Protein AF-A0A3S5A7N8-F1 (afdb_monomer_lite)

InterPro domains:
  IPR008081 Cytoplasmic FMR1-interacting [PF05994] (3-161)
  IPR008081 Cytoplasmic FMR1-interacting [PTHR12195] (3-161)

Sequence (164 aa):
MTHQVFRHYKQFAASVVLAKRFRAEALRAGWREAFPPPNRYAPALLSQRHVQLLGRTVDLSRLICQRMNRAIFSSLDHAIKRFRSSDLTGIVELEAMIEINRVCHKMLSEHLELDDFDALFQEANNLVTSSLGLVALHVFWEFVFDLVKNYCYNDATNRLVILL

Foldseek 3Di:
DLVVLLVLLLLQLLVVLPDPVVVVVVVVVVDDDDRRPPDPVVQVQLQDQFDDDPNDTDGSNVVSQVVNLVVLLVQLLVLLVVLLVDALVCVVVSVSSLSSSVSSCVVSVVRHDHDDSVVSNCVSQVVVPDVHGSNRVSNVVNCVPPQVPFWDQDPVVRDTDGDD

Radius of gyration: 20.42 Å; chains: 1; bounding box: 42×46×70 Å

Secondary structure (DSSP, 8-state):
-HHHHHHHHHHHHHHHHS-HHHHHHHHHTT---PPPPP-TTHHHHHT---EEETTEEE-HHHHHHHHHHHHHHHHHHHHHHHHTTS-GGGHHHHHHHHHHHHHHHHHHHTTS-PPPHHHHHHHHTTTTT-SS-HHHHHHHHHIIIIIHHHEEEETTTTEEEE--

pLDDT: mean 88.72, std 8.37, range [58.56, 97.75]

Organism: NCBI:txid117903

Structure (mmCIF, N/CA/C/O backbone):
data_AF-A0A3S5A7N8-F1
#
_entry.id   AF-A0A3S5A7N8-F1
#
loop_
_atom_site.group_PDB
_atom_site.id
_atom_site.type_symbol
_atom_site.label_atom_id
_atom_site.label_alt_id
_atom_site.label_comp_id
_atom_site.label_asym_id
_atom_site.label_entity_id
_atom_site.label_seq_id
_atom_site.pdbx_PDB_ins_code
_atom_site.Cartn_x
_atom_site.Cartn_y
_atom_site.Cartn_z
_atom_site.occupancy
_atom_site.B_iso_or_equiv
_atom_site.auth_seq_id
_atom_site.auth_comp_id
_atom_site.auth_asym_id
_atom_site.auth_atom_id
_atom_site.pdbx_PDB_model_num
ATOM 1 N N . MET A 1 1 ? -4.893 -8.799 20.989 1.00 66.56 1 MET A N 1
ATOM 2 C CA . MET A 1 1 ? -6.190 -8.134 20.740 1.00 66.56 1 MET A CA 1
ATOM 3 C C . MET A 1 1 ? -6.110 -7.175 19.551 1.00 66.56 1 MET A C 1
ATOM 5 O O . MET A 1 1 ? -6.317 -7.628 18.438 1.00 66.56 1 MET A O 1
ATOM 9 N N . THR A 1 2 ? -5.714 -5.906 19.710 1.00 78.38 2 THR A N 1
ATOM 10 C CA . THR A 1 2 ? -5.687 -4.905 18.615 1.00 78.38 2 THR A CA 1
ATOM 11 C C . THR A 1 2 ? -4.846 -5.341 17.401 1.00 78.38 2 THR A C 1
ATOM 13 O O . THR A 1 2 ? -5.310 -5.277 16.269 1.00 78.38 2 THR A O 1
ATOM 16 N N . HIS A 1 3 ? -3.664 -5.923 17.631 1.00 83.50 3 HIS A N 1
ATOM 17 C CA . HIS A 1 3 ? -2.839 -6.510 16.565 1.00 83.50 3 HIS A CA 1
ATOM 18 C C . HIS A 1 3 ? -3.511 -7.671 15.814 1.00 83.50 3 HIS A C 1
ATOM 20 O O . HIS A 1 3 ? -3.280 -7.836 14.622 1.00 83.50 3 HIS A O 1
ATOM 26 N N . GLN A 1 4 ? -4.338 -8.477 16.488 1.00 85.88 4 GLN A N 1
ATOM 27 C CA . GLN A 1 4 ? -5.056 -9.585 15.844 1.00 85.88 4 GLN A CA 1
ATOM 28 C C . GLN A 1 4 ? -6.178 -9.057 14.950 1.00 85.88 4 GLN A C 1
ATOM 30 O O . GLN A 1 4 ? -6.378 -9.596 13.869 1.00 85.88 4 GLN A O 1
ATOM 35 N N . VAL A 1 5 ? -6.857 -7.983 15.369 1.00 87.69 5 VAL A N 1
ATOM 36 C CA . VAL A 1 5 ? -7.859 -7.297 14.542 1.00 87.69 5 VAL A CA 1
ATOM 37 C C . VAL A 1 5 ? -7.200 -6.742 13.283 1.00 87.69 5 VAL A C 1
ATOM 39 O O . VAL A 1 5 ? -7.610 -7.103 12.186 1.00 87.69 5 VAL A O 1
ATOM 42 N N . PHE A 1 6 ? -6.123 -5.963 13.424 1.00 90.75 6 PHE A N 1
ATOM 43 C CA . PHE A 1 6 ? -5.401 -5.429 12.266 1.00 90.75 6 PHE A CA 1
ATOM 44 C C . PHE A 1 6 ? -4.914 -6.543 11.329 1.00 90.75 6 PHE A C 1
ATOM 46 O O . PHE A 1 6 ? -5.150 -6.487 10.126 1.00 90.75 6 PHE A O 1
ATOM 53 N N . ARG A 1 7 ? -4.301 -7.603 11.878 1.00 90.88 7 ARG A N 1
ATOM 54 C CA . ARG A 1 7 ? -3.855 -8.768 11.098 1.00 90.88 7 ARG A CA 1
ATOM 55 C C . ARG A 1 7 ? -5.007 -9.419 10.337 1.00 90.88 7 ARG A C 1
ATOM 57 O O . ARG A 1 7 ? -4.833 -9.763 9.174 1.00 90.88 7 ARG A O 1
ATOM 64 N N . HIS A 1 8 ? -6.162 -9.574 10.977 1.00 89.81 8 HIS A N 1
ATOM 65 C CA . HIS A 1 8 ? -7.338 -10.167 10.358 1.00 89.81 8 HIS A CA 1
ATOM 66 C C . HIS A 1 8 ? -7.834 -9.337 9.165 1.00 89.81 8 HIS A C 1
ATOM 68 O O . HIS A 1 8 ? -7.956 -9.870 8.063 1.00 89.81 8 HIS A O 1
ATOM 74 N N . TYR A 1 9 ? -8.046 -8.031 9.355 1.00 90.50 9 TYR A N 1
ATOM 75 C CA . TYR A 1 9 ? -8.476 -7.139 8.271 1.00 90.50 9 TYR A CA 1
ATOM 76 C C . TYR A 1 9 ? -7.431 -7.045 7.156 1.00 90.50 9 TYR A C 1
ATOM 78 O O . TYR A 1 9 ? -7.786 -7.058 5.982 1.00 90.50 9 TYR A O 1
ATOM 86 N N . LYS A 1 10 ? -6.138 -7.058 7.497 1.00 92.69 10 LYS A N 1
ATOM 87 C CA . LYS A 1 10 ? -5.051 -7.069 6.512 1.00 92.69 10 LYS A CA 1
ATOM 88 C C . LYS A 1 10 ? -5.044 -8.349 5.670 1.00 92.69 10 LYS A C 1
ATOM 90 O O . LYS A 1 10 ? -4.893 -8.275 4.454 1.00 92.69 10 LYS A O 1
ATOM 95 N N . GLN A 1 11 ? -5.235 -9.514 6.293 1.00 90.88 11 GLN A N 1
ATOM 96 C CA . GLN A 1 11 ? -5.348 -10.801 5.591 1.00 90.88 11 GLN A CA 1
ATOM 97 C C . GLN A 1 11 ? -6.587 -10.854 4.693 1.00 90.88 11 GLN A C 1
ATOM 99 O O . GLN A 1 11 ? -6.530 -11.383 3.580 1.00 90.88 11 GLN A O 1
ATOM 104 N N . PHE A 1 12 ? -7.698 -10.290 5.162 1.00 90.81 12 PHE A N 1
ATOM 105 C CA . PHE A 1 12 ? -8.921 -10.185 4.380 1.00 90.81 12 PHE A CA 1
ATOM 106 C C . PHE A 1 12 ? -8.731 -9.270 3.168 1.00 90.81 12 PHE A C 1
ATOM 108 O O . PHE A 1 12 ? -9.010 -9.689 2.049 1.00 90.81 12 PHE A O 1
ATOM 115 N N . ALA A 1 13 ? -8.169 -8.075 3.362 1.00 92.62 13 ALA A N 1
ATOM 116 C CA . ALA A 1 13 ? -7.847 -7.143 2.285 1.00 92.62 13 ALA A CA 1
ATOM 117 C C . ALA A 1 13 ? -6.936 -7.788 1.229 1.00 92.62 13 ALA A C 1
ATOM 119 O O . ALA A 1 13 ? -7.246 -7.744 0.041 1.00 92.62 13 ALA A O 1
ATOM 120 N N . ALA A 1 14 ? -5.873 -8.480 1.653 1.00 91.62 14 ALA A N 1
ATOM 121 C CA . ALA A 1 14 ? -4.993 -9.212 0.741 1.00 91.62 14 ALA A CA 1
ATOM 122 C C . ALA A 1 14 ? -5.746 -10.300 -0.045 1.00 91.62 14 ALA A C 1
ATOM 124 O O . ALA A 1 14 ? -5.550 -10.455 -1.248 1.00 91.62 14 ALA A O 1
ATOM 125 N N . SER A 1 15 ? -6.660 -11.017 0.614 1.00 88.88 15 SER A N 1
ATOM 126 C CA . SER A 1 15 ? -7.492 -12.042 -0.025 1.00 88.88 15 SER A CA 1
ATOM 127 C C . SER A 1 15 ? -8.500 -11.478 -1.030 1.00 88.88 15 SER A C 1
ATOM 129 O O . SER A 1 15 ? -8.882 -12.199 -1.951 1.00 88.88 15 SER A O 1
ATOM 131 N N . VAL A 1 16 ? -8.951 -10.234 -0.838 1.00 88.88 16 VAL A N 1
ATOM 132 C CA . VAL A 1 16 ? -9.874 -9.518 -1.734 1.00 88.88 16 VAL A CA 1
ATOM 133 C C . VAL A 1 16 ? -9.145 -8.967 -2.957 1.00 88.88 16 VAL A C 1
ATOM 135 O O . VAL A 1 16 ? -9.658 -9.090 -4.067 1.00 88.88 16 VAL A O 1
ATOM 138 N N . VAL A 1 17 ? -7.956 -8.391 -2.760 1.00 90.19 17 VAL A N 1
ATOM 139 C CA . VAL A 1 17 ? -7.111 -7.857 -3.843 1.00 90.19 17 VAL A CA 1
ATOM 140 C C . VAL A 1 17 ? -6.582 -8.983 -4.741 1.00 90.19 17 VAL A C 1
ATOM 142 O O . VAL A 1 17 ? -6.392 -8.787 -5.940 1.00 90.19 17 VAL A O 1
ATOM 145 N N . LEU A 1 18 ? -6.389 -10.188 -4.193 1.00 87.38 18 LEU A N 1
ATOM 146 C CA . LEU A 1 18 ? -5.938 -11.342 -4.963 1.00 87.38 18 LEU A CA 1
ATOM 147 C C . LEU A 1 18 ? -6.902 -11.680 -6.116 1.00 87.38 18 LEU A C 1
ATOM 149 O O . LEU A 1 18 ? -8.097 -11.913 -5.918 1.00 87.38 18 LEU 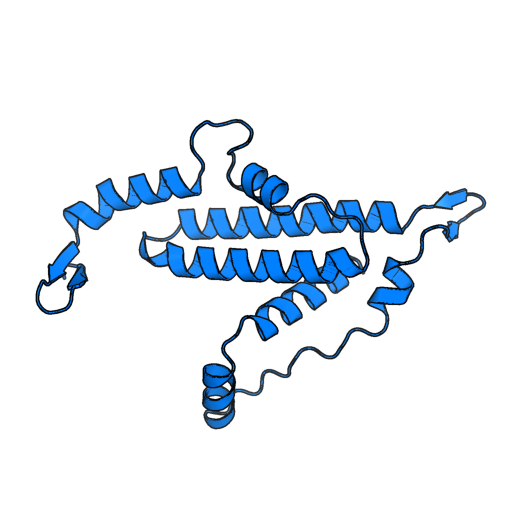A O 1
ATOM 153 N N . ALA A 1 19 ? -6.362 -11.788 -7.332 1.00 82.75 19 ALA A N 1
ATOM 154 C CA . ALA A 1 19 ? -7.154 -12.053 -8.526 1.00 82.75 19 ALA A CA 1
ATOM 155 C C . ALA A 1 19 ? -7.952 -13.369 -8.424 1.00 82.75 19 ALA A C 1
ATOM 157 O O . ALA A 1 19 ? -7.402 -14.449 -8.196 1.00 82.75 19 ALA A O 1
ATOM 158 N N . LYS A 1 20 ? -9.264 -13.299 -8.692 1.00 83.56 20 LYS A N 1
ATOM 159 C CA . LYS A 1 20 ? -10.167 -14.468 -8.657 1.00 83.56 20 LYS A CA 1
ATOM 160 C C . LYS A 1 20 ? -9.719 -15.593 -9.596 1.00 83.56 20 LYS A C 1
ATOM 162 O O . LYS A 1 20 ? -9.846 -16.762 -9.245 1.00 83.56 20 LYS A O 1
ATOM 167 N N . ARG A 1 21 ? -9.184 -15.235 -10.773 1.00 85.00 21 ARG A N 1
ATOM 168 C CA . ARG A 1 21 ? -8.645 -16.190 -11.758 1.00 85.00 21 ARG A CA 1
ATOM 169 C C . ARG A 1 21 ? -7.449 -16.953 -11.194 1.00 85.00 21 ARG A C 1
ATOM 171 O O . ARG A 1 21 ? -7.489 -18.177 -11.158 1.00 85.00 21 ARG A O 1
ATOM 178 N N . PHE A 1 22 ? -6.470 -16.227 -10.655 1.00 86.06 22 PHE A N 1
ATOM 179 C CA . PHE A 1 22 ? -5.307 -16.819 -9.997 1.00 86.06 22 PHE A CA 1
ATOM 180 C C . PHE A 1 22 ? -5.727 -17.761 -8.867 1.00 86.06 22 PHE A C 1
ATOM 182 O O . PHE A 1 22 ? -5.247 -18.884 -8.780 1.00 86.06 22 PHE A O 1
ATOM 189 N N . ARG A 1 23 ? -6.699 -17.356 -8.041 1.00 83.94 23 ARG A N 1
ATOM 190 C CA . ARG A 1 23 ? -7.208 -18.204 -6.957 1.00 83.94 23 ARG A CA 1
ATOM 191 C C . ARG A 1 23 ? -7.855 -19.496 -7.466 1.00 83.94 23 ARG A C 1
ATOM 193 O O . ARG A 1 23 ? -7.665 -20.545 -6.858 1.00 83.94 23 ARG A O 1
ATOM 200 N N . ALA A 1 24 ? -8.603 -19.435 -8.568 1.00 85.50 24 ALA A N 1
ATOM 201 C CA . ALA A 1 24 ? -9.214 -20.614 -9.180 1.00 85.50 24 ALA A CA 1
ATOM 202 C C . ALA A 1 24 ? -8.163 -21.575 -9.763 1.00 85.50 24 ALA A C 1
ATOM 204 O O . ALA A 1 24 ? -8.283 -22.788 -9.600 1.00 85.50 24 ALA A O 1
ATOM 205 N N . GLU A 1 25 ? -7.125 -21.045 -10.410 1.00 88.19 25 GLU A N 1
ATOM 206 C CA . GLU A 1 25 ? -6.002 -21.833 -10.933 1.00 88.19 25 GLU A CA 1
ATOM 207 C C . GLU A 1 25 ? -5.167 -22.450 -9.812 1.00 88.19 25 GLU A C 1
ATOM 209 O O . GLU A 1 25 ? -4.882 -23.645 -9.835 1.00 88.19 25 GLU A O 1
ATOM 214 N N . ALA A 1 26 ? -4.854 -21.675 -8.779 1.00 86.50 26 ALA A N 1
ATOM 215 C CA . ALA A 1 26 ? -4.102 -22.150 -7.632 1.00 86.50 26 ALA A CA 1
ATOM 216 C C . ALA A 1 26 ? -4.874 -23.234 -6.856 1.00 86.50 26 ALA A C 1
ATOM 218 O O . ALA A 1 26 ? -4.279 -24.229 -6.446 1.00 86.50 26 ALA A O 1
ATOM 219 N N . LEU A 1 27 ? -6.205 -23.122 -6.740 1.00 87.06 27 LEU A N 1
ATOM 220 C CA . LEU A 1 27 ? -7.041 -24.184 -6.169 1.00 87.06 27 LEU A CA 1
ATOM 221 C C . LEU A 1 27 ? -6.943 -25.488 -6.977 1.00 87.06 27 LEU A C 1
ATOM 223 O O . LEU A 1 27 ? -6.847 -26.566 -6.391 1.00 87.06 27 LEU A O 1
ATOM 227 N N . ARG A 1 28 ? -6.920 -25.399 -8.316 1.00 88.81 28 ARG A N 1
ATOM 228 C CA . ARG A 1 28 ? -6.698 -26.561 -9.199 1.00 88.81 28 ARG A CA 1
ATOM 229 C C . ARG A 1 28 ? -5.298 -27.149 -9.030 1.00 88.81 28 ARG A C 1
ATOM 231 O O . ARG A 1 28 ? -5.152 -28.364 -9.078 1.00 88.81 28 ARG A O 1
ATOM 238 N N . ALA A 1 29 ? -4.298 -26.306 -8.781 1.00 89.94 29 ALA A N 1
ATOM 239 C CA . ALA A 1 29 ? -2.926 -26.712 -8.483 1.00 89.94 29 ALA A CA 1
ATOM 240 C C . ALA A 1 29 ? -2.734 -27.256 -7.049 1.00 89.94 29 ALA A C 1
ATOM 242 O O . ALA A 1 29 ? -1.618 -27.589 -6.661 1.00 89.94 29 ALA A O 1
ATOM 243 N N . GLY A 1 30 ? -3.802 -27.358 -6.250 1.00 87.12 30 GLY A N 1
ATOM 244 C CA . GLY A 1 30 ? -3.753 -27.909 -4.895 1.00 87.12 30 GLY A CA 1
ATOM 245 C C . GLY A 1 30 ? -3.436 -26.894 -3.794 1.00 87.12 30 GLY A C 1
ATOM 246 O O . GLY A 1 30 ? -3.286 -27.294 -2.640 1.00 87.12 30 GLY A O 1
ATOM 247 N N . TRP A 1 31 ? -3.381 -25.593 -4.098 1.00 85.50 31 TRP A N 1
ATOM 248 C CA . TRP A 1 31 ? -3.274 -24.543 -3.084 1.00 85.50 31 TRP A CA 1
ATOM 249 C C . TRP A 1 31 ? -4.598 -24.395 -2.325 1.00 85.50 31 TRP A C 1
ATOM 251 O O . TRP A 1 31 ? -5.652 -24.154 -2.914 1.00 85.50 31 TRP A O 1
ATOM 261 N N . ARG A 1 32 ? -4.549 -24.554 -0.998 1.00 73.19 32 ARG A N 1
ATOM 262 C CA . ARG A 1 32 ? -5.732 -24.609 -0.118 1.00 73.19 32 ARG A CA 1
ATOM 263 C C . ARG A 1 32 ? -5.762 -23.486 0.919 1.00 73.19 32 ARG A C 1
ATOM 265 O O . ARG A 1 32 ? -6.182 -23.703 2.052 1.00 73.19 32 ARG A O 1
ATOM 272 N N . GLU A 1 33 ? -5.325 -22.284 0.553 1.00 75.19 33 GLU A N 1
ATOM 273 C CA . GLU A 1 33 ? -5.469 -21.122 1.436 1.00 75.19 33 GLU A CA 1
ATOM 274 C C . GLU A 1 33 ? -6.954 -20.744 1.558 1.00 75.19 33 GLU A C 1
ATOM 276 O O . GLU A 1 33 ? -7.598 -20.258 0.613 1.00 75.19 33 GLU A O 1
ATOM 281 N N . ALA A 1 34 ? -7.522 -21.007 2.734 1.00 72.44 34 ALA A N 1
ATOM 282 C CA . ALA A 1 34 ? -8.901 -20.662 3.031 1.00 72.44 34 ALA A CA 1
ATOM 283 C C . ALA A 1 34 ? -9.077 -19.139 3.026 1.00 72.44 34 ALA A C 1
ATOM 285 O O . ALA A 1 34 ? -8.206 -18.382 3.452 1.00 72.44 34 ALA A O 1
ATOM 286 N N . PHE A 1 35 ? -10.225 -18.675 2.534 1.00 77.81 35 PHE A N 1
ATOM 287 C CA . PHE A 1 35 ? -10.592 -17.274 2.702 1.00 77.81 35 PHE A CA 1
ATOM 288 C C . PHE A 1 35 ? -10.746 -16.998 4.206 1.00 77.81 35 PHE A C 1
ATOM 290 O O . PHE A 1 35 ? -11.380 -17.811 4.889 1.00 77.81 35 PHE A O 1
ATOM 297 N N . PRO A 1 36 ? -10.159 -15.915 4.745 1.00 81.50 36 PRO A N 1
ATOM 298 C CA . PRO A 1 36 ? -10.229 -15.648 6.172 1.00 81.50 36 PRO A CA 1
ATOM 299 C C . PRO A 1 36 ? -11.701 -15.560 6.611 1.00 81.50 36 PRO A C 1
ATOM 301 O O . PRO A 1 36 ? -12.490 -14.860 5.971 1.00 81.50 36 PRO A O 1
ATOM 304 N N . PRO A 1 37 ? -12.101 -16.289 7.669 1.00 78.06 37 PRO A N 1
ATOM 305 C CA . PRO A 1 37 ? -13.494 -16.335 8.094 1.00 78.06 37 PRO A CA 1
ATOM 306 C C . PRO A 1 37 ? -13.936 -14.956 8.597 1.00 78.06 37 PRO A C 1
ATOM 308 O O . PRO A 1 37 ? -13.141 -14.284 9.249 1.00 78.06 37 PRO A O 1
ATOM 311 N N . PRO A 1 38 ? -15.187 -14.527 8.367 1.00 68.94 38 PRO A N 1
ATOM 312 C CA . PRO A 1 38 ? -15.654 -13.225 8.833 1.00 68.94 38 PRO A CA 1
ATOM 313 C C . PRO A 1 38 ? -15.514 -13.109 10.358 1.00 68.94 38 PRO A C 1
ATOM 315 O O . PRO A 1 38 ? -16.042 -13.937 11.108 1.00 68.94 38 PRO A O 1
ATOM 318 N N . ASN A 1 39 ? -14.794 -12.089 10.830 1.00 68.69 39 ASN A N 1
ATOM 319 C CA . ASN A 1 39 ? -14.587 -11.881 12.260 1.00 68.69 39 ASN A CA 1
ATOM 320 C C . ASN A 1 39 ? -15.844 -11.300 12.921 1.00 68.69 39 ASN A C 1
ATOM 322 O O . ASN A 1 39 ? -16.128 -10.109 12.829 1.00 68.69 39 ASN A O 1
ATOM 326 N N . ARG A 1 40 ? -16.578 -12.159 13.633 1.00 65.50 40 ARG A N 1
ATOM 327 C CA . ARG A 1 40 ? -17.851 -11.821 14.293 1.00 65.50 40 ARG A CA 1
ATOM 328 C C . ARG A 1 40 ? -17.708 -10.901 15.509 1.00 65.50 40 ARG A C 1
ATOM 330 O O . ARG A 1 40 ? -18.684 -10.269 15.893 1.00 65.50 40 ARG A O 1
ATOM 337 N N . TYR A 1 41 ? -16.523 -10.818 16.115 1.00 58.56 41 TYR A N 1
ATOM 338 C CA . TYR A 1 41 ? -16.316 -10.057 17.355 1.00 58.56 41 TYR A CA 1
ATOM 339 C C . TYR A 1 41 ? -15.776 -8.647 17.118 1.00 58.56 41 TYR A C 1
ATOM 341 O O . TYR A 1 41 ? -15.838 -7.814 18.020 1.00 58.56 41 TYR A O 1
ATOM 349 N N . ALA A 1 42 ? -15.256 -8.365 15.920 1.00 66.38 42 ALA A N 1
ATOM 350 C CA . ALA A 1 42 ? -14.689 -7.060 15.605 1.00 66.38 42 ALA A CA 1
ATOM 351 C C . ALA A 1 42 ? -15.729 -5.927 15.701 1.00 66.38 42 ALA A C 1
ATOM 353 O O . ALA A 1 42 ? -15.459 -4.990 16.442 1.00 66.38 42 ALA A O 1
ATOM 354 N N . PRO A 1 43 ? -16.934 -6.001 15.103 1.00 67.50 43 PRO A N 1
ATOM 355 C CA . PRO A 1 43 ? -17.847 -4.855 15.100 1.00 67.50 43 PRO A CA 1
ATOM 356 C C . PRO A 1 43 ? -18.290 -4.442 16.509 1.00 67.50 43 PRO A C 1
ATOM 358 O O . PRO A 1 43 ? -18.215 -3.270 16.857 1.00 67.50 43 PRO A O 1
ATOM 361 N N . ALA A 1 44 ? -18.665 -5.414 17.349 1.00 70.62 44 ALA A N 1
ATOM 362 C CA . ALA A 1 44 ? -19.157 -5.160 18.704 1.00 70.62 44 ALA A CA 1
ATOM 363 C C . ALA A 1 44 ? -18.075 -4.620 19.655 1.00 70.62 44 ALA A C 1
ATOM 365 O O . ALA A 1 44 ? -18.391 -3.881 20.581 1.00 70.62 44 ALA A O 1
ATOM 366 N N . LEU A 1 45 ? -16.807 -4.992 19.446 1.00 72.69 45 LEU A N 1
ATOM 367 C CA . LEU A 1 45 ? -15.678 -4.489 20.237 1.00 72.69 45 LEU A CA 1
ATOM 368 C C . LEU A 1 45 ? -15.174 -3.136 19.726 1.00 72.69 45 LEU A C 1
ATOM 370 O O . LEU A 1 45 ? -14.787 -2.287 20.524 1.00 72.69 45 LEU A O 1
ATOM 374 N N . LEU A 1 46 ? -15.177 -2.930 18.407 1.00 73.75 46 LEU A N 1
ATOM 375 C CA . LEU A 1 46 ? -14.767 -1.672 17.781 1.00 73.75 46 LEU A CA 1
ATOM 376 C C . LEU A 1 46 ? -15.777 -0.549 18.065 1.00 73.75 46 LEU A C 1
ATOM 378 O O . LEU A 1 46 ? -15.376 0.600 18.201 1.00 73.75 46 LEU A O 1
ATOM 382 N N . SER A 1 47 ? -17.061 -0.878 18.251 1.00 70.75 47 SER A N 1
ATOM 383 C CA . SER A 1 47 ? -18.116 0.093 18.562 1.00 70.75 47 SER A CA 1
ATOM 384 C C . SER A 1 47 ? -18.210 0.494 20.044 1.00 70.75 47 SER A C 1
ATOM 386 O O . SER A 1 47 ? -19.054 1.318 20.403 1.00 70.75 47 SER A O 1
ATOM 388 N N . GLN A 1 48 ? -17.400 -0.083 20.941 1.00 74.50 48 GLN A N 1
ATOM 389 C CA . GLN A 1 48 ? -17.448 0.235 22.373 1.00 74.50 48 GLN A CA 1
ATOM 390 C C . GLN A 1 48 ? -16.782 1.586 22.665 1.00 74.50 48 GLN A C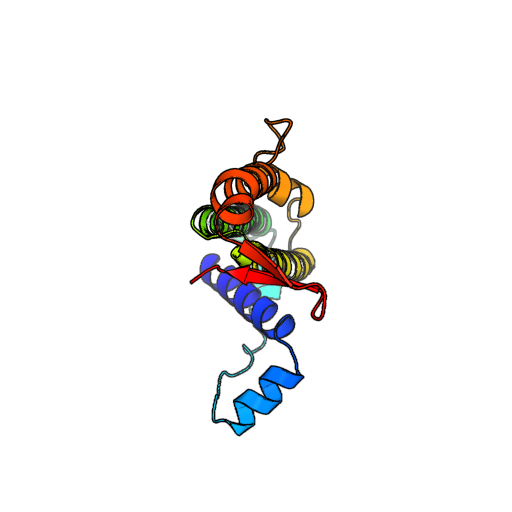 1
ATOM 392 O O . GLN A 1 48 ? -15.562 1.696 22.758 1.00 74.50 48 GLN A O 1
ATOM 397 N N . ARG A 1 49 ? -17.599 2.626 22.861 1.00 72.81 49 ARG A N 1
ATOM 398 C CA . ARG A 1 49 ? -17.125 3.980 23.202 1.00 72.81 49 ARG A CA 1
ATOM 399 C C . ARG A 1 49 ? -17.041 4.246 24.702 1.00 72.81 49 ARG A C 1
ATOM 401 O O . ARG A 1 49 ? -16.234 5.062 25.120 1.00 72.81 49 ARG A O 1
ATOM 408 N N . HIS A 1 50 ? -17.884 3.628 25.527 1.00 76.31 50 HIS A N 1
ATOM 409 C CA . HIS A 1 50 ? -17.939 3.905 26.969 1.00 76.31 50 HIS A CA 1
ATOM 410 C C . HIS A 1 50 ? -17.862 2.601 27.755 1.00 76.31 50 HIS A C 1
ATOM 412 O O . HIS A 1 50 ? -18.873 1.941 27.984 1.00 76.31 50 HIS A O 1
ATOM 418 N N . VAL A 1 51 ? -16.650 2.231 28.169 1.00 78.56 51 VAL A N 1
ATOM 419 C CA . VAL A 1 51 ? -16.427 1.086 29.060 1.00 78.56 51 VAL A CA 1
ATOM 420 C C . VAL A 1 51 ? -16.062 1.618 30.441 1.00 78.56 51 VAL A C 1
ATOM 422 O O . VAL A 1 51 ? -15.102 2.377 30.582 1.00 78.56 51 VAL A O 1
ATOM 425 N N . GLN A 1 52 ? -16.833 1.240 31.463 1.00 80.62 52 GLN A N 1
ATOM 426 C CA . GLN A 1 52 ? -16.506 1.565 32.850 1.00 80.62 52 GLN A CA 1
ATOM 427 C C . GLN A 1 52 ? -15.481 0.569 33.390 1.00 80.62 52 GLN A C 1
ATOM 429 O O . GLN A 1 52 ? -15.728 -0.634 33.441 1.00 80.62 52 GLN A O 1
ATOM 434 N N . LEU A 1 53 ? -14.328 1.080 33.809 1.00 80.88 53 LEU A N 1
ATOM 435 C CA . LEU A 1 53 ? -13.246 0.310 34.410 1.00 80.88 53 LEU A CA 1
ATOM 436 C C . LEU A 1 53 ? -12.795 1.029 35.678 1.00 80.88 53 LEU A C 1
ATOM 438 O O . LEU A 1 53 ? -12.327 2.165 35.618 1.00 80.88 53 LEU A O 1
ATOM 442 N N . LEU A 1 54 ? -12.946 0.365 36.829 1.00 83.12 54 LEU A N 1
ATOM 443 C CA . LEU A 1 54 ? -12.511 0.875 38.139 1.00 83.12 54 LEU A CA 1
ATOM 444 C C . LEU A 1 54 ? -13.035 2.295 38.447 1.00 83.12 54 LEU A C 1
ATOM 446 O O . LEU A 1 54 ? -12.297 3.153 38.926 1.00 83.12 54 LEU A O 1
ATOM 450 N N . GLY A 1 55 ? -14.304 2.560 38.121 1.00 83.44 55 GLY A N 1
ATOM 451 C CA . GLY A 1 55 ? -14.954 3.853 38.370 1.00 83.44 55 GLY A CA 1
ATOM 452 C C . GLY A 1 55 ? -14.594 4.971 37.383 1.00 83.44 55 GLY A C 1
ATOM 453 O O . GLY A 1 55 ? -15.034 6.101 37.570 1.00 83.44 55 GLY A O 1
ATOM 454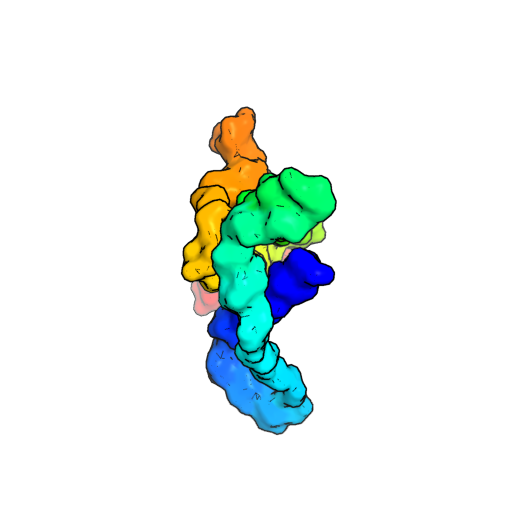 N N . ARG A 1 56 ? -13.824 4.683 36.323 1.00 81.94 56 ARG A N 1
ATOM 455 C CA . ARG A 1 56 ? -13.528 5.627 35.233 1.00 81.94 56 ARG A CA 1
ATOM 456 C C . ARG A 1 56 ? -14.147 5.158 33.921 1.00 81.94 56 ARG A C 1
ATOM 458 O O . ARG A 1 56 ? -14.163 3.964 33.630 1.00 81.94 56 ARG A O 1
ATOM 465 N N . THR A 1 57 ? -14.601 6.105 33.108 1.00 80.19 57 THR A N 1
ATOM 466 C CA . THR A 1 57 ? -15.047 5.842 31.734 1.00 80.19 57 THR A CA 1
ATOM 467 C C . THR A 1 57 ? -13.843 5.906 30.802 1.00 80.19 57 THR A C 1
ATOM 469 O O . THR A 1 57 ? -13.169 6.933 30.728 1.00 80.19 57 THR A O 1
ATOM 472 N N . VAL A 1 58 ? -13.559 4.811 30.100 1.00 81.81 58 VAL A N 1
ATOM 473 C CA . VAL A 1 58 ? -12.491 4.741 29.097 1.00 81.81 58 VAL A CA 1
ATOM 474 C C . VAL A 1 58 ? -13.111 4.688 27.706 1.00 81.81 58 VAL A C 1
ATOM 476 O O . VAL A 1 58 ? -13.961 3.837 27.433 1.00 81.81 58 VAL A O 1
ATOM 479 N N . ASP A 1 59 ? -12.641 5.573 26.826 1.00 81.81 59 ASP A N 1
ATOM 480 C CA . ASP A 1 59 ? -12.960 5.524 25.402 1.00 81.81 59 ASP A CA 1
ATOM 481 C C . ASP A 1 59 ? -12.053 4.522 24.684 1.00 81.81 59 ASP A C 1
ATOM 483 O O . ASP A 1 59 ? -10.913 4.817 24.303 1.00 81.81 59 ASP A O 1
ATOM 487 N N . LEU A 1 60 ? -12.559 3.294 24.559 1.00 82.38 60 LEU A N 1
ATOM 488 C CA . LEU A 1 60 ? -11.845 2.202 23.913 1.00 82.38 60 LEU A CA 1
ATOM 489 C C . LEU A 1 60 ? -11.739 2.424 22.398 1.00 82.38 60 LEU A C 1
ATOM 491 O O . LEU A 1 60 ? -10.688 2.133 21.827 1.00 82.38 60 LEU A O 1
ATOM 495 N N . SER A 1 61 ? -12.771 3.001 21.772 1.00 83.75 61 SER A N 1
ATOM 496 C CA . SER A 1 61 ? -12.786 3.344 20.346 1.00 83.75 61 SER A CA 1
ATOM 497 C C . SER A 1 61 ? -11.614 4.256 19.999 1.00 83.75 61 SER A C 1
ATOM 499 O O . SER A 1 61 ? -10.825 3.937 19.111 1.00 83.75 61 SER A O 1
ATOM 501 N N . ARG A 1 62 ? -11.413 5.334 20.766 1.00 85.56 62 ARG A N 1
ATOM 502 C CA . ARG A 1 62 ? -10.304 6.272 20.536 1.00 85.56 62 ARG A CA 1
ATOM 503 C C . ARG A 1 62 ? -8.931 5.607 20.660 1.00 85.56 62 ARG A C 1
ATOM 505 O O . ARG A 1 62 ? -8.050 5.837 19.833 1.00 85.56 62 ARG A O 1
ATOM 512 N N . LEU A 1 63 ? -8.739 4.756 21.670 1.00 88.06 63 LEU A N 1
ATOM 513 C CA . LEU A 1 63 ? -7.483 4.016 21.861 1.00 88.06 63 LEU A CA 1
ATOM 514 C C . LEU A 1 63 ? -7.231 2.999 20.740 1.00 88.06 63 LEU A C 1
ATOM 516 O O . LEU A 1 63 ? -6.079 2.765 20.360 1.00 88.06 63 LEU A O 1
ATOM 520 N N . ILE A 1 64 ? -8.289 2.378 20.217 1.00 88.88 64 ILE A N 1
ATOM 521 C CA . ILE A 1 64 ? -8.192 1.462 19.084 1.00 88.88 64 ILE A CA 1
ATOM 522 C C . ILE A 1 64 ? -7.846 2.233 17.806 1.00 88.88 64 ILE A C 1
ATOM 524 O O . ILE A 1 64 ? -6.910 1.808 17.131 1.00 88.88 64 ILE A O 1
ATOM 528 N N . CYS A 1 65 ? -8.501 3.365 17.516 1.00 90.81 65 CYS A N 1
ATOM 529 C CA . CYS A 1 65 ? -8.181 4.220 16.363 1.00 90.81 65 CYS A CA 1
ATOM 530 C C . CYS A 1 65 ? -6.698 4.601 16.343 1.00 90.81 65 CYS A C 1
ATOM 532 O O . CYS A 1 65 ? -6.007 4.331 15.366 1.00 90.81 65 CYS A O 1
ATOM 534 N N . GLN A 1 66 ? -6.166 5.108 17.462 1.00 91.81 66 GLN A N 1
ATOM 535 C CA . GLN A 1 66 ? -4.749 5.482 17.570 1.00 91.81 66 GLN A CA 1
ATOM 536 C C . GLN A 1 66 ? -3.804 4.317 17.244 1.00 91.81 66 GLN A C 1
ATOM 538 O O . GLN A 1 66 ? -2.792 4.476 16.559 1.00 91.81 66 GLN A O 1
ATOM 543 N N . ARG A 1 67 ? -4.129 3.115 17.730 1.00 92.62 67 ARG A N 1
ATOM 544 C CA . ARG A 1 67 ? -3.335 1.911 17.459 1.00 92.62 67 ARG A CA 1
ATOM 545 C C . ARG A 1 67 ? -3.489 1.427 16.018 1.00 92.62 67 ARG A C 1
ATOM 547 O O . ARG A 1 67 ? -2.515 0.915 15.471 1.00 92.62 67 ARG A O 1
ATOM 554 N N . MET A 1 68 ? -4.670 1.573 15.417 1.00 93.50 68 MET A N 1
ATOM 555 C CA . MET A 1 68 ? -4.915 1.245 14.011 1.00 93.50 68 MET A CA 1
ATOM 556 C C . MET A 1 68 ? -4.158 2.190 13.081 1.00 93.50 68 MET A C 1
ATOM 558 O O . MET A 1 68 ? -3.425 1.695 12.231 1.00 93.50 68 MET A O 1
ATOM 562 N N . ASN A 1 69 ? -4.238 3.510 13.289 1.00 95.50 69 ASN A N 1
ATOM 563 C CA . ASN A 1 69 ? -3.490 4.497 12.499 1.00 95.50 69 ASN A CA 1
ATOM 564 C C . ASN A 1 69 ? -1.988 4.194 12.542 1.00 95.50 69 ASN A C 1
ATOM 566 O O . ASN A 1 69 ? -1.350 4.067 11.499 1.00 95.50 69 ASN A O 1
ATOM 570 N N . ARG A 1 70 ? -1.434 3.923 13.735 1.00 96.12 70 ARG A N 1
ATOM 571 C CA . ARG A 1 70 ? -0.022 3.529 13.877 1.00 96.12 70 ARG A CA 1
ATOM 572 C C . ARG A 1 70 ? 0.316 2.221 13.151 1.00 96.12 70 ARG A C 1
ATOM 574 O O . ARG A 1 70 ? 1.412 2.094 12.610 1.00 96.12 70 ARG A O 1
ATOM 581 N N . ALA A 1 71 ? -0.588 1.242 13.148 1.00 96.19 71 ALA A N 1
ATOM 582 C CA . ALA A 1 71 ? -0.377 -0.028 12.454 1.00 96.19 71 ALA A CA 1
ATOM 583 C C . ALA A 1 71 ? -0.422 0.128 10.924 1.00 96.19 71 ALA A C 1
ATOM 585 O O . ALA A 1 71 ? 0.414 -0.454 10.233 1.00 96.19 71 ALA A O 1
ATOM 586 N N . ILE A 1 72 ? -1.351 0.937 10.404 1.00 96.56 72 ILE A N 1
ATOM 587 C CA . ILE A 1 72 ? -1.455 1.263 8.975 1.00 96.56 72 ILE A CA 1
ATOM 588 C C . ILE A 1 72 ? -0.212 2.032 8.531 1.00 96.56 72 ILE A C 1
ATOM 590 O O . ILE A 1 72 ? 0.458 1.600 7.595 1.00 96.56 72 ILE A O 1
ATOM 594 N N . PHE A 1 73 ? 0.156 3.092 9.258 1.00 97.25 73 PHE A N 1
ATOM 595 C CA . PHE A 1 73 ? 1.377 3.857 9.014 1.00 97.25 73 PHE A CA 1
ATOM 596 C C . PHE A 1 73 ? 2.610 2.949 8.982 1.00 97.25 73 PHE A C 1
ATOM 598 O O . PHE A 1 73 ? 3.355 2.939 8.006 1.00 97.25 73 PHE A O 1
ATOM 605 N N . SER A 1 74 ? 2.788 2.104 10.005 1.00 97.12 74 SER A N 1
ATOM 606 C CA . SER A 1 74 ? 3.911 1.164 10.058 1.00 97.12 74 SER A CA 1
ATOM 607 C C . SER A 1 74 ? 3.909 0.175 8.889 1.00 97.12 74 SER A C 1
ATOM 609 O O . SER A 1 74 ? 4.980 -0.245 8.454 1.00 97.12 74 SER A O 1
ATOM 611 N N . SER A 1 75 ? 2.737 -0.218 8.381 1.00 97.25 75 SER A N 1
ATOM 612 C CA . SER A 1 75 ? 2.639 -1.102 7.220 1.00 97.25 75 SER A CA 1
ATOM 613 C C . SER A 1 75 ? 2.962 -0.390 5.904 1.00 97.25 75 SER A C 1
ATOM 615 O O . SER A 1 75 ? 3.475 -1.049 5.000 1.00 97.25 75 SER A O 1
ATOM 617 N N . LEU A 1 76 ? 2.661 0.906 5.780 1.00 97.75 76 LEU A N 1
ATOM 618 C CA . LEU A 1 76 ? 3.026 1.735 4.626 1.00 97.75 76 LEU A CA 1
ATOM 619 C C . LEU A 1 76 ? 4.529 2.036 4.621 1.00 97.75 76 LEU A C 1
ATOM 621 O O . LEU A 1 76 ? 5.194 1.801 3.617 1.00 97.75 76 LEU A O 1
ATOM 625 N N . ASP A 1 77 ? 5.078 2.452 5.763 1.00 97.25 77 ASP A N 1
ATOM 626 C CA . ASP A 1 77 ? 6.516 2.672 5.954 1.00 97.25 77 ASP A CA 1
ATOM 627 C C . ASP A 1 77 ? 7.322 1.403 5.628 1.00 97.25 77 ASP A C 1
ATOM 629 O O . ASP A 1 77 ? 8.321 1.457 4.911 1.00 97.25 77 ASP A O 1
ATOM 633 N N . HIS A 1 78 ? 6.849 0.228 6.060 1.00 97.31 78 HIS A N 1
ATOM 634 C CA . HIS A 1 78 ? 7.480 -1.041 5.699 1.00 97.31 78 HIS A CA 1
ATOM 635 C C . HIS A 1 78 ? 7.435 -1.328 4.189 1.00 97.31 78 HIS A C 1
ATOM 637 O O . HIS A 1 78 ? 8.441 -1.760 3.628 1.00 97.31 78 HIS A O 1
ATOM 643 N N . ALA A 1 79 ? 6.305 -1.072 3.522 1.00 97.56 79 ALA A N 1
ATOM 644 C CA . ALA A 1 79 ? 6.179 -1.269 2.077 1.00 97.56 79 ALA A CA 1
ATOM 645 C C . ALA A 1 79 ? 7.155 -0.372 1.296 1.00 97.56 79 ALA A C 1
ATOM 647 O O . ALA A 1 79 ? 7.851 -0.847 0.400 1.00 97.56 79 ALA A O 1
ATOM 648 N N . ILE A 1 80 ? 7.273 0.899 1.692 1.00 97.06 80 ILE A N 1
ATOM 649 C CA . ILE A 1 80 ? 8.214 1.851 1.088 1.00 97.06 80 ILE A CA 1
ATOM 650 C C . ILE A 1 80 ? 9.661 1.421 1.356 1.00 97.06 80 ILE A C 1
ATOM 652 O O . ILE A 1 80 ? 10.476 1.411 0.437 1.00 97.06 80 ILE A O 1
ATOM 656 N N . LYS A 1 81 ? 9.997 1.012 2.586 1.00 97.06 81 LYS A N 1
ATOM 657 C CA . LYS A 1 81 ? 11.338 0.497 2.922 1.00 97.06 81 LYS A CA 1
ATOM 658 C C . LYS A 1 81 ? 11.712 -0.737 2.108 1.00 97.06 81 LYS A C 1
ATOM 660 O O . LYS A 1 81 ? 12.855 -0.841 1.677 1.00 97.06 81 LYS A O 1
ATOM 665 N N . ARG A 1 82 ? 10.757 -1.640 1.875 1.00 96.69 82 ARG A N 1
ATOM 666 C CA . ARG A 1 82 ? 10.953 -2.826 1.038 1.00 96.69 82 ARG A CA 1
ATOM 667 C C . ARG A 1 82 ? 11.250 -2.446 -0.412 1.00 96.69 82 ARG A C 1
ATOM 669 O O . ARG A 1 82 ? 12.241 -2.928 -0.947 1.00 96.69 82 ARG A O 1
ATOM 676 N N . PHE A 1 83 ? 10.477 -1.532 -0.999 1.00 97.38 83 PHE A N 1
ATOM 677 C CA . PHE A 1 83 ? 10.746 -1.024 -2.350 1.00 97.38 83 PHE A CA 1
ATOM 678 C C . PHE A 1 83 ? 12.124 -0.367 -2.466 1.00 97.38 83 PHE A C 1
ATOM 680 O O . PHE A 1 83 ? 12.862 -0.611 -3.409 1.00 97.38 83 PHE A O 1
ATOM 687 N N . ARG A 1 84 ? 12.522 0.409 -1.456 1.00 95.56 84 ARG A N 1
ATOM 688 C CA . ARG A 1 84 ? 13.848 1.042 -1.413 1.00 95.56 84 ARG A CA 1
ATOM 689 C C . ARG A 1 84 ? 15.017 0.064 -1.292 1.00 95.56 84 ARG A C 1
ATOM 691 O O . ARG A 1 84 ? 16.165 0.479 -1.402 1.00 95.56 84 ARG A O 1
ATOM 698 N N . SER A 1 85 ? 14.736 -1.203 -1.001 1.00 94.69 85 SER A N 1
ATOM 699 C CA . SER A 1 85 ? 15.728 -2.280 -0.950 1.00 94.69 85 SER A CA 1
ATOM 700 C C . SER A 1 85 ? 15.699 -3.188 -2.182 1.00 94.69 85 SER A C 1
ATOM 702 O O . SER A 1 85 ? 16.451 -4.159 -2.225 1.00 94.69 85 SER A O 1
ATOM 704 N N . SER A 1 86 ? 14.831 -2.901 -3.155 1.00 93.50 86 SER A N 1
ATOM 705 C CA . SER A 1 86 ? 14.701 -3.632 -4.416 1.00 93.50 86 SER A CA 1
ATOM 706 C C . SER A 1 86 ? 15.078 -2.757 -5.610 1.00 93.50 86 SER A C 1
ATOM 708 O O . SER A 1 86 ? 15.163 -1.534 -5.490 1.00 93.50 86 SER A O 1
ATOM 710 N N . ASP A 1 87 ? 15.235 -3.390 -6.770 1.00 92.62 87 ASP A N 1
ATOM 711 C CA . ASP A 1 87 ? 15.362 -2.703 -8.055 1.00 92.62 87 ASP A CA 1
ATOM 712 C C . ASP A 1 87 ? 14.060 -1.977 -8.465 1.00 92.62 87 ASP A C 1
ATOM 714 O O . ASP A 1 87 ? 13.025 -2.034 -7.780 1.00 92.62 87 ASP A O 1
ATOM 718 N N . LEU A 1 88 ? 14.097 -1.307 -9.622 1.00 92.94 88 LEU A N 1
ATOM 719 C CA . LEU A 1 88 ? 12.944 -0.581 -10.157 1.00 92.94 88 LEU A CA 1
ATOM 720 C C . LEU A 1 88 ? 11.723 -1.480 -10.417 1.00 92.94 88 LEU A C 1
ATOM 722 O O . LEU A 1 88 ? 10.588 -1.007 -10.319 1.00 92.94 88 LEU A O 1
ATOM 726 N N . THR A 1 89 ? 11.916 -2.767 -10.722 1.00 92.00 89 THR A N 1
ATOM 727 C CA . THR A 1 89 ? 10.806 -3.698 -10.996 1.00 92.00 89 THR A CA 1
ATOM 728 C C . THR A 1 89 ? 9.942 -3.936 -9.754 1.00 92.00 89 THR A C 1
ATOM 730 O O . THR A 1 89 ? 8.739 -4.191 -9.872 1.00 92.00 89 THR A O 1
ATOM 733 N N . GLY A 1 90 ? 10.509 -3.724 -8.561 1.00 94.19 90 GLY A N 1
ATOM 734 C CA . GLY A 1 90 ? 9.803 -3.767 -7.281 1.00 94.19 90 GLY A CA 1
ATOM 735 C C . GLY A 1 90 ? 8.675 -2.737 -7.129 1.00 94.19 90 GLY A C 1
ATOM 736 O O . GLY A 1 90 ? 7.877 -2.847 -6.197 1.00 94.19 90 GLY A O 1
ATOM 737 N N . ILE A 1 91 ? 8.543 -1.763 -8.041 1.00 95.75 91 ILE A N 1
ATOM 738 C CA . ILE A 1 91 ? 7.452 -0.774 -8.002 1.00 95.75 91 ILE A CA 1
ATOM 739 C C . ILE A 1 91 ? 6.069 -1.431 -8.119 1.00 95.75 91 ILE A C 1
ATOM 741 O O . ILE A 1 91 ? 5.116 -0.974 -7.490 1.00 95.75 91 ILE A O 1
ATOM 745 N N . VAL A 1 92 ? 5.968 -2.545 -8.852 1.00 95.12 92 VAL A N 1
ATOM 746 C CA . VAL A 1 92 ? 4.721 -3.316 -8.992 1.00 95.12 92 VAL A CA 1
ATOM 747 C C . VAL A 1 92 ? 4.334 -3.963 -7.659 1.00 95.12 92 VAL A C 1
ATOM 749 O O . VAL A 1 92 ? 3.163 -3.978 -7.276 1.00 95.12 92 VAL A O 1
ATOM 752 N N . GLU A 1 93 ? 5.319 -4.467 -6.910 1.00 94.69 93 GLU A N 1
ATOM 753 C CA . GLU A 1 93 ? 5.086 -5.014 -5.571 1.00 94.69 93 GLU A CA 1
ATOM 754 C C . GLU A 1 93 ? 4.667 -3.906 -4.594 1.00 94.69 93 GLU A C 1
ATOM 756 O O . GLU A 1 93 ? 3.744 -4.097 -3.798 1.00 94.69 93 GLU A O 1
ATOM 761 N N . LEU A 1 94 ? 5.300 -2.729 -4.676 1.00 96.94 94 LEU A N 1
ATOM 762 C CA . LEU A 1 94 ? 4.925 -1.563 -3.877 1.00 96.94 94 LEU A CA 1
ATOM 763 C C . LEU A 1 94 ? 3.471 -1.151 -4.117 1.00 96.94 94 LEU A C 1
ATOM 765 O O . LEU A 1 94 ? 2.730 -0.964 -3.151 1.00 96.94 94 LEU A O 1
ATOM 769 N N . GLU A 1 95 ? 3.060 -1.031 -5.379 1.00 96.44 95 GLU A N 1
ATOM 770 C CA . GLU A 1 95 ? 1.689 -0.682 -5.756 1.00 96.44 95 GLU A CA 1
ATOM 771 C C . GLU A 1 95 ? 0.684 -1.671 -5.149 1.00 96.44 95 GLU A C 1
ATOM 773 O O . GLU A 1 95 ? -0.262 -1.263 -4.468 1.00 96.44 95 GLU A O 1
ATOM 778 N N . ALA A 1 96 ? 0.945 -2.975 -5.281 1.00 95.38 96 ALA A N 1
ATOM 779 C CA . ALA A 1 96 ? 0.106 -4.008 -4.682 1.00 95.38 96 ALA A CA 1
ATOM 780 C C . ALA A 1 96 ? 0.043 -3.894 -3.146 1.00 95.38 96 ALA A C 1
ATOM 782 O O . ALA A 1 96 ? -1.030 -4.008 -2.547 1.00 95.38 96 ALA A O 1
ATOM 783 N N . MET A 1 97 ? 1.173 -3.635 -2.480 1.00 96.38 97 MET A N 1
ATOM 784 C CA . MET A 1 97 ? 1.211 -3.452 -1.026 1.00 96.38 97 MET A CA 1
ATOM 785 C C . MET A 1 97 ? 0.434 -2.210 -0.566 1.00 96.38 97 MET A C 1
ATOM 787 O O . MET A 1 97 ? -0.241 -2.269 0.471 1.00 96.38 97 MET A O 1
ATOM 791 N N . ILE A 1 98 ? 0.513 -1.098 -1.303 1.00 97.31 98 ILE A N 1
ATOM 792 C CA . ILE A 1 98 ? -0.253 0.127 -1.027 1.00 97.31 98 ILE A CA 1
ATOM 793 C C . ILE A 1 98 ? -1.747 -0.149 -1.196 1.00 97.31 98 ILE A C 1
ATOM 795 O O . ILE A 1 98 ? -2.521 0.190 -0.302 1.00 97.31 98 ILE A O 1
ATOM 799 N N . GLU A 1 99 ? -2.149 -0.838 -2.263 1.00 97.00 99 GLU A N 1
ATOM 800 C CA . GLU A 1 99 ? -3.556 -1.161 -2.508 1.00 97.00 99 GLU A CA 1
ATOM 801 C C . GLU A 1 99 ? -4.140 -2.051 -1.401 1.00 97.00 99 GLU A C 1
ATOM 803 O O . GLU A 1 99 ? -5.206 -1.769 -0.854 1.00 97.00 99 GLU A O 1
ATOM 808 N N . ILE A 1 100 ? -3.395 -3.065 -0.945 1.00 96.56 100 ILE A N 1
ATOM 809 C CA . ILE A 1 100 ? -3.815 -3.886 0.202 1.00 96.56 100 ILE A CA 1
ATOM 810 C C . ILE A 1 100 ? -3.960 -3.028 1.471 1.00 96.56 100 ILE A C 1
ATOM 812 O O . ILE A 1 100 ? -4.845 -3.277 2.293 1.00 96.56 100 ILE A O 1
ATOM 816 N N . ASN A 1 101 ? -3.083 -2.040 1.688 1.00 97.19 101 ASN A N 1
ATOM 817 C CA . ASN A 1 101 ? -3.224 -1.098 2.805 1.00 97.19 101 ASN A CA 1
ATOM 818 C C . ASN A 1 101 ? -4.468 -0.213 2.661 1.00 97.19 101 ASN A C 1
ATOM 820 O O . ASN A 1 101 ? -5.174 -0.033 3.652 1.00 97.19 101 ASN A O 1
ATOM 824 N N . ARG A 1 102 ? -4.764 0.275 1.454 1.00 97.56 102 ARG A N 1
ATOM 825 C CA . ARG A 1 102 ? -5.932 1.112 1.158 1.00 9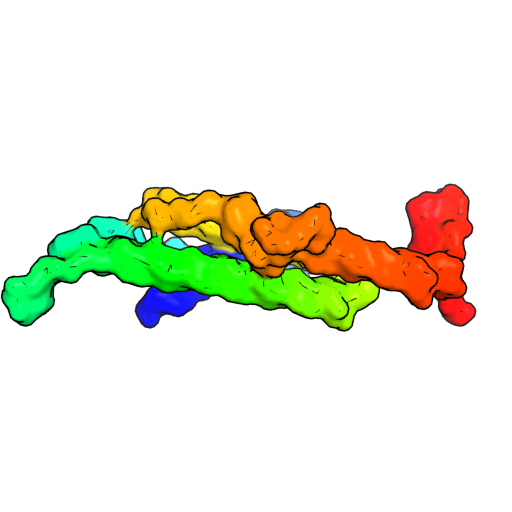7.56 102 ARG A CA 1
ATOM 826 C C . ARG A 1 102 ? -7.237 0.357 1.396 1.00 97.56 102 ARG A C 1
ATOM 828 O O . ARG A 1 102 ? -8.119 0.855 2.092 1.00 97.56 102 ARG A O 1
ATOM 835 N N . VAL A 1 103 ? -7.338 -0.884 0.915 1.00 96.19 103 VAL A N 1
ATOM 836 C CA . VAL A 1 103 ? -8.502 -1.749 1.171 1.00 96.19 103 VAL A CA 1
ATOM 837 C C . VAL A 1 103 ? -8.645 -2.052 2.666 1.00 96.19 103 VAL A C 1
ATOM 839 O O . VAL A 1 103 ? -9.744 -1.951 3.205 1.00 96.19 103 VAL A O 1
ATOM 842 N N . CYS A 1 104 ? -7.548 -2.364 3.366 1.00 95.06 104 CYS A N 1
ATOM 843 C CA . CYS A 1 104 ? -7.567 -2.593 4.816 1.00 95.06 104 CYS A CA 1
ATOM 844 C C . CYS A 1 104 ? -8.071 -1.359 5.588 1.00 95.06 104 CYS A C 1
ATOM 846 O O . CYS A 1 104 ? -8.947 -1.485 6.444 1.00 95.06 104 CYS A O 1
ATOM 848 N N . HIS A 1 105 ? -7.559 -0.168 5.256 1.00 96.44 105 HIS A N 1
ATOM 849 C CA . HIS A 1 105 ? -7.999 1.107 5.835 1.00 96.44 105 HIS A CA 1
ATOM 850 C C . HIS A 1 105 ? -9.487 1.354 5.585 1.00 96.44 105 HIS A C 1
ATOM 852 O O . HIS A 1 105 ? -10.212 1.660 6.531 1.00 96.44 105 HIS A O 1
ATOM 858 N N . LYS A 1 106 ? -9.966 1.128 4.355 1.00 95.06 106 LYS A N 1
ATOM 859 C CA . LYS A 1 106 ? -11.379 1.291 3.996 1.00 95.06 106 LYS A CA 1
ATOM 860 C C . LYS A 1 106 ? -12.293 0.404 4.842 1.00 95.06 106 LYS A C 1
ATOM 862 O O . LYS A 1 106 ? -13.282 0.891 5.374 1.00 95.06 106 LYS A O 1
ATOM 867 N N . MET A 1 107 ? -11.939 -0.870 5.011 1.00 91.38 107 MET A N 1
ATOM 868 C CA . MET A 1 107 ? -12.726 -1.812 5.817 1.00 91.38 107 MET A CA 1
ATOM 869 C C . MET A 1 107 ? -12.726 -1.462 7.310 1.00 91.38 107 MET A C 1
ATOM 871 O O . MET A 1 107 ? -13.726 -1.653 7.993 1.00 91.38 107 MET A O 1
ATOM 875 N N . LEU A 1 108 ? -11.604 -0.967 7.841 1.00 90.94 108 LEU A N 1
ATOM 876 C CA . LEU A 1 108 ? -11.526 -0.532 9.238 1.00 90.94 108 LEU A CA 1
ATOM 877 C C . LEU A 1 108 ? -12.291 0.779 9.472 1.00 90.94 108 LEU A C 1
ATOM 879 O O . LEU A 1 108 ? -12.901 0.943 10.528 1.00 90.94 108 LEU A O 1
ATOM 883 N N . SER A 1 109 ? -12.301 1.669 8.477 1.00 92.25 109 SER A N 1
ATOM 884 C CA . SER A 1 109 ? -13.024 2.946 8.505 1.00 92.25 109 SER A CA 1
ATOM 885 C C . SER A 1 109 ? -14.549 2.783 8.569 1.00 92.25 109 SER A C 1
ATOM 887 O O . SER A 1 109 ? -15.249 3.708 8.963 1.00 92.25 109 SER A O 1
ATOM 889 N N . GLU A 1 110 ? -15.087 1.598 8.253 1.00 89.44 110 GLU A N 1
ATOM 890 C CA . GLU A 1 110 ? -16.514 1.286 8.453 1.00 89.44 110 GLU A CA 1
ATOM 891 C C . GLU A 1 110 ? -16.911 1.218 9.938 1.00 89.44 110 GLU A C 1
ATOM 893 O O . GLU A 1 110 ? -18.093 1.283 10.279 1.00 89.44 110 GLU A O 1
ATOM 898 N N . HIS A 1 111 ? -15.936 1.056 10.834 1.00 86.50 111 HIS A N 1
ATOM 899 C CA . HIS A 1 111 ? -16.170 0.883 12.269 1.00 86.50 111 HIS A CA 1
ATOM 900 C C . HIS A 1 111 ? -15.423 1.898 13.136 1.00 86.50 111 HIS A C 1
ATOM 902 O O . HIS A 1 111 ? -15.749 2.044 14.313 1.00 86.50 111 HIS A O 1
ATOM 908 N N . LEU A 1 112 ? -14.407 2.562 12.584 1.00 88.19 112 LEU A N 1
ATOM 909 C CA . LEU A 1 112 ? -13.488 3.437 13.298 1.00 88.19 112 LEU A CA 1
ATOM 910 C C . LEU A 1 112 ? -13.315 4.755 12.550 1.00 88.19 112 LEU A C 1
ATOM 912 O O . LEU A 1 112 ? -13.203 4.781 11.331 1.00 88.19 112 LEU A O 1
ATOM 916 N N . GLU A 1 113 ? -13.202 5.844 13.299 1.00 90.69 113 GLU A N 1
ATOM 917 C CA . GLU A 1 113 ? -12.805 7.146 12.762 1.00 90.69 113 GLU A CA 1
ATOM 918 C C . GLU A 1 113 ? -11.269 7.166 12.667 1.00 90.69 113 GLU A C 1
ATOM 920 O O . GLU A 1 113 ? -10.578 7.400 13.662 1.00 90.69 113 GLU A O 1
ATOM 925 N N . LEU A 1 114 ? -10.741 6.786 11.500 1.00 93.69 114 LEU A N 1
ATOM 926 C CA . LEU A 1 114 ? -9.306 6.752 11.197 1.00 93.69 114 LEU A CA 1
ATOM 927 C C . LEU A 1 114 ? -8.845 8.052 10.529 1.00 93.69 114 LEU A C 1
ATOM 929 O O . LEU A 1 114 ? -9.656 8.795 9.977 1.00 93.69 114 LEU A O 1
ATOM 933 N N . ASP A 1 115 ? -7.533 8.290 10.548 1.00 95.12 115 ASP A N 1
ATOM 934 C CA . ASP A 1 115 ? -6.944 9.410 9.808 1.00 95.12 115 ASP A CA 1
ATOM 935 C C . ASP A 1 115 ? -7.063 9.159 8.297 1.00 95.12 115 ASP A C 1
ATOM 937 O O . ASP A 1 115 ? -7.180 8.010 7.851 1.00 95.12 115 ASP A O 1
ATOM 941 N N . ASP A 1 116 ? -7.026 10.229 7.502 1.00 96.38 116 ASP A N 1
ATOM 942 C CA . ASP A 1 116 ? -7.087 10.121 6.046 1.00 96.38 116 ASP A CA 1
ATOM 943 C C . ASP A 1 116 ? -5.949 9.237 5.502 1.00 96.38 116 ASP A C 1
ATOM 945 O O . ASP A 1 116 ? -4.790 9.345 5.913 1.00 96.38 116 ASP A O 1
ATOM 949 N N . 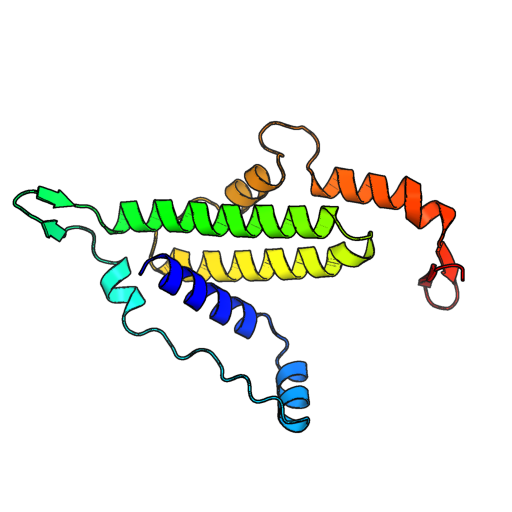PHE A 1 117 ? -6.284 8.334 4.577 1.00 97.44 117 PHE A N 1
ATOM 950 C CA . PHE A 1 117 ? -5.311 7.377 4.054 1.00 97.44 117 PHE A CA 1
ATOM 951 C C . PHE A 1 117 ? -4.184 8.069 3.287 1.00 97.44 117 PHE A C 1
ATOM 953 O O . PHE A 1 117 ? -3.023 7.675 3.419 1.00 97.44 117 PHE A O 1
ATOM 960 N N . ASP A 1 118 ? -4.512 9.078 2.479 1.00 96.25 118 ASP A N 1
ATOM 961 C CA . ASP A 1 118 ? -3.520 9.763 1.662 1.00 96.25 118 ASP A CA 1
ATOM 962 C C . ASP A 1 118 ? -2.608 10.622 2.548 1.00 96.25 118 ASP A C 1
ATOM 964 O O . ASP A 1 118 ? -1.405 10.665 2.299 1.00 96.25 118 ASP A O 1
ATOM 968 N N . ALA A 1 119 ? -3.122 11.192 3.644 1.00 95.94 119 ALA A N 1
ATOM 969 C CA . ALA A 1 119 ? -2.301 11.834 4.672 1.00 95.94 119 ALA A CA 1
ATOM 970 C C . ALA A 1 119 ? -1.308 10.851 5.325 1.00 95.94 119 ALA A C 1
ATOM 972 O O . ALA A 1 119 ? -0.108 11.130 5.371 1.00 95.94 119 ALA A O 1
ATOM 973 N N . LEU A 1 120 ? -1.771 9.666 5.750 1.00 96.44 120 LEU A N 1
ATOM 974 C CA . LEU A 1 120 ? -0.903 8.616 6.307 1.00 96.44 120 LEU A CA 1
ATOM 975 C C . LEU A 1 120 ? 0.161 8.154 5.297 1.00 96.44 120 LEU A C 1
ATOM 977 O O . LEU A 1 120 ? 1.309 7.895 5.665 1.00 96.44 120 LEU A O 1
ATOM 981 N N . PHE A 1 121 ? -0.207 8.046 4.018 1.00 96.88 121 PHE A N 1
ATOM 982 C CA . PHE A 1 121 ? 0.718 7.675 2.952 1.00 96.88 121 PHE A CA 1
ATOM 983 C C . PHE A 1 121 ? 1.740 8.774 2.656 1.00 96.88 121 PHE A C 1
ATOM 985 O O . PHE A 1 121 ? 2.923 8.473 2.504 1.00 96.88 121 PHE A O 1
ATOM 992 N N . GLN A 1 122 ? 1.321 10.038 2.607 1.00 95.44 122 GLN A N 1
ATOM 993 C CA . GLN A 1 122 ? 2.225 11.174 2.430 1.00 95.44 122 GLN A CA 1
ATOM 994 C C . GLN A 1 122 ? 3.218 11.281 3.585 1.00 95.44 122 GLN A C 1
ATOM 996 O O . GLN A 1 122 ? 4.406 11.498 3.343 1.00 95.44 122 GLN A O 1
ATOM 1001 N N . GLU A 1 123 ? 2.766 11.074 4.821 1.00 95.38 123 GLU A N 1
ATOM 1002 C CA . GLU A 1 123 ? 3.640 11.039 5.991 1.00 95.38 123 GLU A CA 1
ATOM 1003 C C . GLU A 1 123 ? 4.667 9.901 5.881 1.00 95.38 123 GLU A C 1
ATOM 1005 O O . GLU A 1 123 ? 5.869 10.143 5.992 1.00 95.38 123 GLU A O 1
ATOM 1010 N N . ALA A 1 124 ? 4.227 8.679 5.556 1.00 95.56 124 ALA A N 1
ATOM 1011 C CA . ALA A 1 124 ? 5.122 7.531 5.371 1.00 95.56 124 ALA A CA 1
ATOM 1012 C C . ALA A 1 124 ? 6.101 7.716 4.194 1.00 95.56 124 ALA A C 1
ATOM 1014 O O . ALA A 1 124 ? 7.243 7.260 4.245 1.00 95.56 124 ALA A O 1
ATOM 1015 N N . ASN A 1 125 ? 5.681 8.414 3.136 1.00 95.19 125 ASN A N 1
ATOM 1016 C CA . ASN A 1 125 ? 6.515 8.752 1.982 1.00 95.19 125 ASN A CA 1
ATOM 1017 C C . ASN A 1 125 ? 7.400 9.991 2.216 1.00 95.19 125 ASN A C 1
ATOM 1019 O O . ASN A 1 125 ? 8.091 10.433 1.297 1.00 95.19 125 ASN A O 1
ATOM 1023 N N . ASN A 1 126 ? 7.397 10.543 3.435 1.00 94.06 126 ASN A N 1
ATOM 1024 C CA . ASN A 1 126 ? 8.129 11.743 3.835 1.00 94.06 126 ASN A CA 1
ATOM 1025 C C . ASN A 1 126 ? 7.793 12.994 2.994 1.00 94.06 126 ASN A C 1
ATOM 1027 O O . ASN A 1 126 ? 8.617 13.891 2.862 1.00 94.06 126 ASN A O 1
ATOM 1031 N N . LEU A 1 127 ? 6.587 13.066 2.424 1.00 89.31 127 LEU A N 1
ATOM 1032 C CA . LEU A 1 127 ? 6.113 14.191 1.603 1.00 89.31 127 LEU A CA 1
ATOM 1033 C C . LEU A 1 127 ? 5.568 15.366 2.427 1.00 89.31 127 LEU A C 1
ATOM 1035 O O . LEU A 1 127 ? 5.327 16.437 1.885 1.00 89.31 127 LEU A O 1
ATOM 1039 N N . VAL A 1 128 ? 5.374 15.182 3.734 1.00 86.50 128 VAL A N 1
ATOM 1040 C CA . VAL A 1 128 ? 4.911 16.254 4.634 1.00 86.50 128 VAL A CA 1
ATOM 1041 C C . VAL A 1 128 ? 6.030 17.261 4.922 1.00 86.50 128 VAL A C 1
ATOM 1043 O O . VAL A 1 128 ? 5.777 18.447 5.106 1.00 86.50 128 VAL A O 1
ATOM 1046 N N . THR A 1 129 ? 7.279 16.794 4.956 1.00 82.00 129 THR A N 1
ATOM 1047 C CA . THR A 1 129 ? 8.462 17.596 5.314 1.00 82.00 129 THR A CA 1
ATOM 1048 C C . THR A 1 129 ? 9.412 17.827 4.136 1.00 82.00 129 THR A C 1
ATOM 1050 O O . THR A 1 129 ? 10.307 18.664 4.235 1.00 82.00 129 THR A O 1
ATOM 1053 N N . SER A 1 130 ? 9.229 17.105 3.026 1.00 86.94 130 SER A N 1
ATOM 1054 C CA . SER A 1 130 ? 10.068 17.160 1.826 1.00 86.94 130 SER A CA 1
ATOM 1055 C C . SER A 1 130 ? 9.236 17.488 0.589 1.00 86.94 130 SER A C 1
ATOM 1057 O O . SER A 1 130 ? 8.106 17.028 0.450 1.00 86.94 130 SER A O 1
ATOM 1059 N N . SER A 1 131 ? 9.826 18.215 -0.360 1.00 86.31 131 SER A N 1
ATOM 1060 C CA . SER A 1 131 ? 9.233 18.468 -1.680 1.00 86.31 131 SER A CA 1
ATOM 1061 C C . SER A 1 131 ? 9.248 17.240 -2.598 1.00 86.31 131 SER A C 1
ATOM 1063 O O . SER A 1 131 ? 8.516 17.207 -3.586 1.00 86.31 131 SER A O 1
ATOM 1065 N N . LEU A 1 132 ? 10.067 16.229 -2.279 1.00 89.94 132 LEU A N 1
ATOM 1066 C CA . LEU A 1 132 ? 10.167 14.973 -3.020 1.00 89.94 132 LEU A CA 1
ATOM 1067 C C . LEU A 1 132 ? 10.050 13.775 -2.076 1.00 89.94 132 LEU A C 1
ATOM 1069 O O . LEU A 1 132 ? 10.748 13.693 -1.062 1.00 89.94 132 LEU A O 1
ATOM 1073 N N . GLY A 1 133 ? 9.175 12.839 -2.438 1.00 92.69 133 GLY A N 1
ATOM 1074 C CA . GLY A 1 133 ? 8.902 11.643 -1.649 1.00 92.69 133 GLY A CA 1
ATOM 1075 C C . GLY A 1 133 ? 9.981 10.575 -1.800 1.00 92.69 133 GLY A C 1
ATOM 1076 O O . GLY A 1 133 ? 10.676 10.499 -2.816 1.00 92.69 133 GLY A O 1
ATOM 1077 N N . LEU A 1 134 ? 10.074 9.702 -0.801 1.00 94.69 134 LEU A N 1
ATOM 1078 C CA . LEU A 1 134 ? 11.028 8.591 -0.766 1.00 94.69 134 LEU A CA 1
ATOM 1079 C C . LEU A 1 134 ? 10.897 7.650 -1.970 1.00 94.69 134 LEU A C 1
ATOM 1081 O O . LEU A 1 134 ? 11.908 7.193 -2.500 1.00 94.69 134 LEU A O 1
ATOM 1085 N N . VAL A 1 135 ? 9.667 7.377 -2.415 1.00 95.56 135 VAL A N 1
ATOM 1086 C CA . VAL A 1 135 ? 9.401 6.532 -3.590 1.00 95.56 135 VAL A CA 1
ATOM 1087 C C . VAL A 1 135 ? 9.974 7.162 -4.860 1.00 95.56 135 VAL A C 1
ATOM 1089 O O . VAL A 1 135 ? 10.680 6.494 -5.608 1.00 95.56 135 VAL A O 1
ATOM 1092 N N . ALA A 1 136 ? 9.724 8.455 -5.085 1.00 95.25 136 ALA A N 1
ATOM 1093 C CA . ALA A 1 136 ? 10.201 9.155 -6.277 1.00 95.25 136 ALA A CA 1
ATOM 1094 C C . ALA A 1 136 ? 11.733 9.257 -6.308 1.00 95.25 136 ALA A C 1
ATOM 1096 O O . ALA A 1 136 ? 12.346 9.068 -7.356 1.00 95.25 136 ALA A O 1
ATOM 1097 N N . LEU A 1 137 ? 12.353 9.496 -5.148 1.00 95.06 137 LEU A N 1
ATOM 1098 C CA . LEU A 1 137 ? 13.808 9.509 -5.018 1.00 95.06 137 LEU A CA 1
ATOM 1099 C C . LEU A 1 137 ? 14.424 8.145 -5.360 1.00 95.06 137 LEU A C 1
ATOM 1101 O O . LEU A 1 137 ? 15.433 8.094 -6.058 1.00 95.06 137 LEU A O 1
ATOM 1105 N N . HIS A 1 138 ? 13.811 7.049 -4.900 1.00 95.69 138 HIS A N 1
ATOM 1106 C CA . HIS A 1 138 ? 14.284 5.698 -5.212 1.00 95.69 138 HIS A CA 1
ATOM 1107 C C . HIS A 1 138 ? 14.136 5.366 -6.696 1.00 95.69 138 HIS A C 1
ATOM 1109 O O . HIS A 1 138 ? 15.082 4.890 -7.307 1.00 95.69 138 HIS A O 1
ATOM 1115 N N . VAL A 1 139 ? 12.996 5.707 -7.307 1.00 95.75 139 VAL A N 1
ATOM 1116 C CA . VAL A 1 139 ? 12.791 5.542 -8.757 1.00 95.75 139 VAL A CA 1
ATOM 1117 C C . VAL A 1 139 ? 13.866 6.279 -9.551 1.00 95.75 139 VAL A C 1
ATOM 1119 O O . VAL A 1 139 ? 14.433 5.716 -10.483 1.00 95.75 139 VAL A O 1
ATOM 1122 N N . PHE A 1 140 ? 14.171 7.523 -9.178 1.00 94.88 140 PHE A N 1
ATOM 1123 C CA . PHE A 1 140 ? 15.228 8.289 -9.831 1.00 94.88 140 PHE A CA 1
ATOM 1124 C C . PHE A 1 140 ? 16.601 7.625 -9.667 1.00 94.88 140 PHE A C 1
ATOM 1126 O O . PHE A 1 140 ? 17.361 7.538 -10.630 1.00 94.88 140 PHE A O 1
ATOM 1133 N N . TRP A 1 141 ? 16.908 7.135 -8.465 1.00 94.31 141 TRP A N 1
ATOM 1134 C CA . TRP A 1 141 ? 18.158 6.436 -8.188 1.00 94.31 141 TRP A CA 1
ATOM 1135 C C . TRP A 1 141 ? 18.307 5.170 -9.041 1.00 94.31 141 TRP A C 1
ATOM 1137 O O . TRP A 1 141 ? 19.282 5.044 -9.780 1.00 94.31 141 TRP A O 1
ATOM 1147 N N . GLU A 1 142 ? 17.313 4.285 -9.034 1.00 94.06 142 GLU A N 1
ATOM 1148 C CA . GLU A 1 142 ? 17.328 3.053 -9.831 1.00 94.06 142 GLU A CA 1
ATOM 1149 C C . GLU A 1 142 ? 17.372 3.341 -11.336 1.00 94.06 142 GLU A C 1
ATOM 1151 O O . GLU A 1 142 ? 18.095 2.688 -12.086 1.00 94.06 142 GLU A O 1
ATOM 1156 N N . PHE A 1 143 ? 16.664 4.375 -11.794 1.00 92.50 143 PHE A N 1
ATOM 1157 C CA . PHE A 1 143 ? 16.702 4.780 -13.195 1.00 92.50 143 PHE A CA 1
ATOM 1158 C C . PHE A 1 143 ? 18.122 5.156 -13.647 1.00 92.50 143 PHE A C 1
ATOM 1160 O O . PHE A 1 143 ? 18.607 4.666 -14.667 1.00 92.50 143 PHE A O 1
ATOM 1167 N N . VAL A 1 144 ? 18.803 6.016 -12.885 1.00 93.06 144 VAL A N 1
ATOM 1168 C CA . VAL A 1 144 ? 20.131 6.532 -13.249 1.00 93.06 144 VAL A CA 1
ATOM 1169 C C . VAL A 1 144 ? 21.225 5.480 -13.069 1.00 93.06 144 VAL A C 1
ATOM 1171 O O . VAL A 1 144 ? 22.172 5.424 -13.862 1.00 93.06 144 VAL A O 1
ATOM 1174 N N . PHE A 1 145 ? 21.141 4.673 -12.011 1.00 91.69 145 PHE A N 1
ATOM 1175 C CA . PHE A 1 145 ? 22.238 3.793 -11.616 1.00 91.69 145 PHE A CA 1
ATOM 1176 C C . PHE A 1 145 ? 22.111 2.361 -12.119 1.00 91.69 145 PHE A C 1
ATOM 1178 O O . PHE A 1 145 ? 23.160 1.751 -12.328 1.00 91.69 145 PHE A O 1
ATOM 1185 N N . ASP A 1 146 ? 20.897 1.873 -12.367 1.00 90.25 146 ASP A N 1
ATOM 1186 C CA . ASP A 1 146 ? 20.644 0.524 -12.873 1.00 90.25 146 ASP A CA 1
ATOM 1187 C C . ASP A 1 146 ? 20.081 0.563 -14.301 1.00 90.25 146 ASP A C 1
ATOM 1189 O O . ASP A 1 146 ? 20.743 0.126 -15.245 1.00 90.25 146 ASP A O 1
ATOM 1193 N N . LEU A 1 147 ? 18.915 1.188 -14.502 1.00 88.81 147 LEU A N 1
ATOM 1194 C CA . LEU A 1 147 ? 18.166 1.072 -15.758 1.00 88.81 147 LEU A CA 1
ATOM 1195 C C . LEU A 1 147 ? 18.943 1.565 -16.984 1.00 88.81 147 LEU A C 1
ATOM 1197 O O . LEU A 1 147 ? 19.067 0.844 -17.970 1.00 88.81 147 LEU A O 1
ATOM 1201 N N . VAL A 1 148 ? 19.501 2.777 -16.921 1.00 89.56 148 VAL A N 1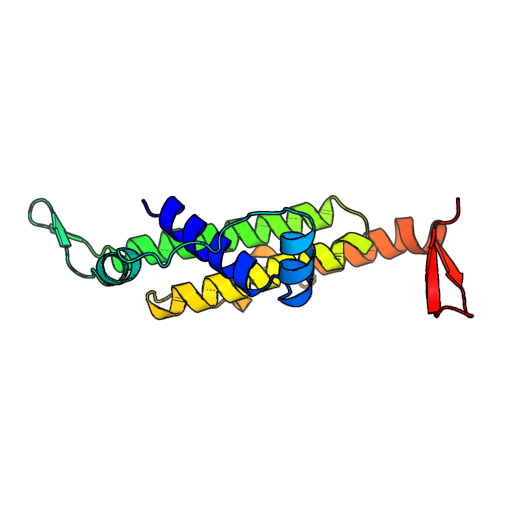
ATOM 1202 C CA . VAL A 1 148 ? 20.244 3.375 -18.047 1.00 89.56 148 VAL A CA 1
ATOM 1203 C C . VAL A 1 148 ? 21.494 2.569 -18.421 1.00 89.56 148 VAL A C 1
ATOM 1205 O O . VAL A 1 148 ? 21.938 2.629 -19.565 1.00 89.56 148 VAL A O 1
ATOM 1208 N N . LYS A 1 149 ? 22.081 1.830 -17.474 1.00 89.06 149 LYS A N 1
ATOM 1209 C CA . LYS A 1 149 ? 23.354 1.124 -17.681 1.00 89.06 149 LYS A CA 1
ATOM 1210 C C . LYS A 1 149 ? 23.164 -0.336 -18.068 1.00 89.06 149 LYS A C 1
ATOM 1212 O O . LYS A 1 149 ? 23.932 -0.844 -18.878 1.00 89.06 149 LYS A O 1
ATOM 1217 N N . ASN A 1 150 ? 22.162 -0.991 -17.487 1.00 90.69 150 ASN A N 1
ATOM 1218 C CA . ASN A 1 150 ? 22.042 -2.446 -17.503 1.00 90.69 150 ASN A CA 1
ATOM 1219 C C . ASN A 1 150 ? 20.869 -2.956 -18.354 1.00 90.69 150 ASN A C 1
ATOM 1221 O O . ASN A 1 150 ? 20.717 -4.167 -18.491 1.00 90.69 150 ASN A O 1
ATOM 1225 N N . TYR A 1 151 ? 20.041 -2.078 -18.935 1.00 91.38 151 TYR A N 1
ATOM 1226 C CA . TYR A 1 151 ? 18.869 -2.487 -19.715 1.00 91.38 151 TYR A CA 1
ATOM 1227 C C . TYR A 1 151 ? 18.953 -2.062 -21.181 1.00 91.38 151 TYR A C 1
ATOM 1229 O O . TYR A 1 151 ? 19.348 -0.947 -21.515 1.00 91.38 151 TYR A O 1
ATOM 1237 N N . CYS A 1 152 ? 18.479 -2.949 -22.055 1.00 90.62 152 CYS A N 1
ATOM 1238 C CA . CYS A 1 152 ? 18.294 -2.703 -23.479 1.00 90.62 152 CYS A CA 1
ATOM 1239 C C . CYS A 1 152 ? 16.815 -2.645 -23.841 1.00 90.62 152 CYS A C 1
ATOM 1241 O O . CYS A 1 152 ? 16.018 -3.484 -23.416 1.00 90.62 152 CYS A O 1
ATOM 1243 N N . TYR A 1 153 ? 16.456 -1.675 -24.677 1.00 92.31 153 TYR A N 1
ATOM 1244 C CA . TYR A 1 153 ? 15.105 -1.548 -25.205 1.00 92.31 153 TYR A CA 1
ATOM 1245 C C . TYR A 1 153 ? 14.913 -2.445 -26.428 1.00 92.31 153 TYR A C 1
ATOM 1247 O O . TYR A 1 153 ? 15.642 -2.339 -27.413 1.00 92.31 153 TYR A O 1
ATOM 1255 N N . ASN A 1 154 ? 13.915 -3.324 -26.365 1.00 91.69 154 ASN A N 1
ATOM 1256 C CA . ASN A 1 154 ? 13.487 -4.154 -27.479 1.00 91.69 154 ASN A CA 1
ATOM 1257 C C . ASN A 1 154 ? 12.224 -3.557 -28.116 1.00 91.69 154 ASN A C 1
ATOM 1259 O O . ASN A 1 154 ? 11.118 -3.732 -27.598 1.00 91.69 154 ASN A O 1
ATOM 1263 N N . ASP A 1 155 ? 12.408 -2.910 -29.267 1.00 94.56 155 ASP A N 1
ATOM 1264 C CA . ASP A 1 155 ? 11.354 -2.227 -30.027 1.00 94.56 155 ASP A CA 1
ATOM 1265 C C . ASP A 1 155 ? 10.230 -3.167 -30.489 1.00 94.56 155 ASP A C 1
ATOM 1267 O O . ASP A 1 155 ? 9.053 -2.831 -30.410 1.00 94.56 155 ASP A O 1
ATOM 1271 N N . ALA A 1 156 ? 10.556 -4.410 -30.854 1.00 94.31 156 ALA A N 1
ATOM 1272 C CA . ALA A 1 156 ? 9.553 -5.375 -31.305 1.00 94.31 156 ALA A CA 1
ATOM 1273 C C . ALA A 1 156 ? 8.574 -5.796 -30.193 1.00 94.31 156 ALA A C 1
ATOM 1275 O O . ALA A 1 156 ? 7.460 -6.234 -30.478 1.00 94.31 156 ALA A O 1
ATOM 1276 N N . THR A 1 157 ? 8.982 -5.693 -28.923 1.00 93.44 157 THR A N 1
ATOM 1277 C CA . THR A 1 157 ? 8.166 -6.123 -27.771 1.00 93.44 157 THR A CA 1
ATOM 1278 C C . THR A 1 157 ? 7.729 -4.978 -26.862 1.00 93.44 157 THR A C 1
ATOM 1280 O O . THR A 1 157 ? 6.926 -5.218 -25.958 1.00 93.44 157 THR A O 1
ATOM 1283 N N . ASN A 1 158 ? 8.230 -3.758 -27.094 1.00 93.19 158 ASN A N 1
ATOM 1284 C CA . ASN A 1 158 ? 8.087 -2.593 -26.216 1.00 93.19 158 ASN A CA 1
ATOM 1285 C C . ASN A 1 158 ? 8.487 -2.896 -24.762 1.00 93.19 158 ASN A C 1
ATOM 1287 O O . ASN A 1 158 ? 7.776 -2.551 -23.816 1.00 93.19 158 ASN A O 1
ATOM 1291 N N . ARG A 1 159 ? 9.610 -3.601 -24.575 1.00 91.25 159 ARG A N 1
ATOM 1292 C CA . ARG A 1 159 ? 10.107 -4.011 -23.252 1.00 91.25 159 ARG A CA 1
ATOM 1293 C C . ARG A 1 159 ? 11.575 -3.667 -23.082 1.00 91.25 159 ARG A C 1
ATOM 1295 O O . ARG A 1 159 ? 12.364 -3.791 -24.014 1.00 91.25 159 ARG A O 1
ATOM 1302 N N . LEU A 1 160 ? 11.930 -3.289 -21.860 1.00 88.69 160 LEU A N 1
ATOM 1303 C CA . LEU A 1 160 ? 13.311 -3.221 -21.406 1.00 88.69 160 LEU A CA 1
ATOM 1304 C C . LEU A 1 160 ? 13.713 -4.591 -20.859 1.00 88.69 160 LEU A C 1
ATOM 1306 O O . LEU A 1 160 ? 12.962 -5.197 -20.093 1.00 88.69 160 LEU A O 1
ATOM 1310 N N . VAL A 1 161 ? 14.877 -5.083 -21.269 1.00 89.06 161 VAL A N 1
ATOM 1311 C CA . VAL A 1 161 ? 15.411 -6.385 -20.857 1.00 89.06 161 VAL A CA 1
ATOM 1312 C C . VAL A 1 161 ? 16.818 -6.188 -20.308 1.00 89.06 161 VAL A C 1
ATOM 1314 O O . VAL A 1 161 ? 17.582 -5.398 -20.860 1.00 89.06 161 VAL A O 1
ATOM 1317 N N . ILE A 1 162 ? 17.143 -6.901 -19.228 1.00 87.69 162 ILE A N 1
ATOM 1318 C CA . ILE A 1 162 ? 18.477 -6.893 -18.620 1.00 87.69 162 ILE A CA 1
ATOM 1319 C C . ILE A 1 162 ? 19.495 -7.424 -19.633 1.00 87.69 162 ILE A C 1
ATOM 1321 O O . ILE A 1 162 ? 19.283 -8.468 -20.255 1.00 87.69 162 ILE A O 1
ATOM 1325 N N . LEU A 1 163 ? 20.598 -6.701 -19.784 1.00 78.94 163 LEU A N 1
ATOM 1326 C CA . LEU A 1 163 ? 21.791 -7.158 -20.481 1.00 78.94 163 LEU A CA 1
ATOM 1327 C C . LEU A 1 163 ? 22.482 -8.223 -19.615 1.00 78.94 163 LEU A C 1
ATOM 1329 O O . LEU A 1 163 ? 23.012 -7.899 -18.554 1.00 78.94 163 LEU A O 1
ATOM 1333 N N . LEU A 1 164 ? 22.419 -9.489 -20.043 1.00 64.19 164 LEU A N 1
ATOM 1334 C CA . LEU A 1 164 ? 23.214 -10.590 -19.478 1.00 64.19 164 LEU A CA 1
ATOM 1335 C C . LEU A 1 164 ? 24.649 -10.564 -20.010 1.00 64.19 164 LEU A C 1
ATOM 1337 O O . LEU A 1 164 ? 24.811 -10.300 -21.225 1.00 64.19 164 LEU A O 1
#